Protein AF-A0A017T755-F1 (afdb_monomer_lite)

pLDDT: mean 76.2, std 23.65, range [31.56, 96.38]

Secondary structure (DSSP, 8-state):
-----------------------------PPP------PPP--TTPPTTEEEEEEEEETTEEEEEEEEEEEGGGGGG--HHHHHHHHHHHTPEEES----SSEEEEEEETTEEEEEETTT--HHHHHHHHHHTTPEEE-

Foldseek 3Di:
DDDDDDDDDDDDDDDDDDDDDDDDDDDDPDDDDPPPDPPQDPQFPQDVQWDFLFKWAAPVHNQKIKTQIDRVVCSVVDDPVNVVVVCVVSVTDTDPDRDDPQFQFWWCAPRIIITGHPPVDHVVRVVVVSVVRVTDTGD

Radius of gyration: 24.95 Å; chains: 1; bounding box: 34×75×60 Å

Sequence (139 aa):
MKKMLVTCAMVFLAACSKEAGTEGTQDSAKPGSTTAAKPAAAQKGLEPGEVVVGYLQVPDDEAQCALLPVPEAEKAKFDSAKINELAGVLKAKVVTSCPTDNIVGTCKAMGMLVNYQGPKYTKETAQADCAKGMGKWLD

Organism: NCBI:txid1192034

Structure (mmCIF, N/CA/C/O backbone):
data_AF-A0A017T755-F1
#
_entry.id   AF-A0A017T755-F1
#
loop_
_atom_site.group_PDB
_atom_site.id
_atom_site.type_symbol
_atom_site.label_atom_id
_atom_site.label_alt_id
_atom_site.label_comp_id
_atom_site.label_asym_id
_atom_site.label_entity_id
_atom_site.label_seq_id
_atom_site.pdbx_PDB_ins_code
_atom_site.Cartn_x
_atom_site.Cartn_y
_atom_site.Cartn_z
_atom_site.occupancy
_atom_site.B_iso_or_equiv
_atom_site.auth_seq_id
_atom_site.auth_comp_id
_atom_site.auth_asym_id
_atom_site.auth_atom_id
_atom_site.pdbx_PDB_model_num
ATOM 1 N N . MET A 1 1 ? 17.376 -62.060 -17.423 1.00 44.91 1 MET A N 1
ATOM 2 C CA . MET A 1 1 ? 17.923 -62.492 -16.116 1.00 44.91 1 MET A CA 1
ATOM 3 C C . MET A 1 1 ? 18.994 -61.510 -15.645 1.00 44.91 1 MET A C 1
ATOM 5 O O . MET A 1 1 ? 20.057 -61.487 -16.250 1.00 44.91 1 MET A O 1
ATOM 9 N N . LYS A 1 2 ? 18.763 -60.750 -14.569 1.00 38.88 2 LYS A N 1
ATOM 10 C CA . LYS A 1 2 ? 19.767 -60.445 -13.525 1.00 38.88 2 LYS A CA 1
ATOM 11 C C . LYS A 1 2 ? 19.038 -59.816 -12.326 1.00 38.88 2 LYS A C 1
ATOM 13 O O . LYS A 1 2 ? 18.019 -59.163 -12.522 1.00 38.88 2 LYS A O 1
ATOM 18 N N . LYS A 1 3 ? 19.501 -60.098 -11.106 1.00 42.31 3 LYS A N 1
ATOM 19 C CA . LYS A 1 3 ? 18.898 -59.674 -9.826 1.00 42.31 3 LYS A CA 1
ATOM 20 C C . LYS A 1 3 ? 19.840 -58.700 -9.111 1.00 42.31 3 LYS A C 1
ATOM 22 O O . LYS A 1 3 ? 21.042 -58.899 -9.230 1.00 42.31 3 LYS A O 1
ATOM 27 N N . MET A 1 4 ? 19.277 -57.759 -8.347 1.00 42.56 4 MET A N 1
ATOM 28 C CA . MET A 1 4 ? 19.817 -56.997 -7.191 1.00 42.56 4 MET A CA 1
ATOM 29 C C . MET A 1 4 ? 18.810 -55.848 -6.967 1.00 42.56 4 MET A C 1
ATOM 31 O O . MET A 1 4 ? 18.586 -55.086 -7.897 1.00 42.56 4 MET A O 1
ATOM 35 N N . LEU A 1 5 ? 18.056 -55.695 -5.873 1.00 47.06 5 LEU A N 1
ATOM 36 C CA . LEU A 1 5 ? 18.101 -56.257 -4.515 1.00 47.06 5 LEU A CA 1
ATOM 37 C C . LEU A 1 5 ? 19.282 -55.759 -3.658 1.00 47.06 5 LEU A C 1
ATOM 39 O O . LEU A 1 5 ? 20.303 -56.430 -3.554 1.00 47.06 5 LEU A O 1
ATOM 43 N N . VAL A 1 6 ? 19.078 -54.602 -3.018 1.00 48.50 6 VAL A N 1
ATOM 44 C CA . VAL A 1 6 ? 19.674 -54.196 -1.730 1.00 48.50 6 VAL A CA 1
ATOM 45 C C . VAL A 1 6 ? 18.556 -53.546 -0.897 1.00 48.50 6 VAL A C 1
ATOM 47 O O . VAL A 1 6 ? 17.646 -52.934 -1.456 1.00 48.50 6 VAL A O 1
ATOM 50 N N . THR A 1 7 ? 18.598 -53.741 0.421 1.00 41.19 7 THR A N 1
ATOM 51 C CA . THR A 1 7 ? 17.483 -53.563 1.370 1.00 41.19 7 THR A CA 1
ATOM 52 C C . THR A 1 7 ? 17.952 -52.777 2.608 1.00 41.19 7 THR A C 1
ATOM 54 O O . THR A 1 7 ? 19.154 -52.710 2.855 1.00 41.19 7 THR A O 1
ATOM 57 N N . CYS A 1 8 ? 17.002 -52.299 3.428 1.00 31.56 8 CYS A N 1
ATOM 58 C CA . CYS A 1 8 ? 17.174 -51.649 4.745 1.00 31.56 8 CYS A CA 1
ATOM 59 C C . CYS A 1 8 ? 17.673 -50.182 4.722 1.00 31.56 8 CYS A C 1
ATOM 61 O O . CYS A 1 8 ? 18.336 -49.761 3.785 1.00 31.56 8 CYS A O 1
ATOM 63 N N . ALA A 1 9 ? 17.348 -49.342 5.717 1.00 43.66 9 ALA A N 1
ATOM 64 C CA . ALA A 1 9 ? 16.767 -49.636 7.038 1.00 43.66 9 ALA A CA 1
ATOM 65 C C . ALA A 1 9 ? 15.582 -48.723 7.433 1.00 43.66 9 ALA A C 1
ATOM 67 O O . ALA A 1 9 ? 15.328 -47.690 6.819 1.00 43.66 9 ALA A O 1
ATOM 68 N N . MET A 1 10 ? 14.854 -49.145 8.470 1.00 40.97 10 MET A N 1
ATOM 69 C CA . MET A 1 10 ? 13.653 -48.506 9.018 1.00 40.97 10 MET A CA 1
ATOM 70 C C . MET A 1 10 ? 13.944 -47.578 10.213 1.00 40.97 10 MET A C 1
ATOM 72 O O . MET A 1 10 ? 14.871 -47.844 10.966 1.00 40.97 10 MET A O 1
ATOM 76 N N . VAL A 1 11 ? 13.024 -46.620 10.427 1.00 45.47 11 VAL A N 1
ATOM 77 C CA . VAL A 1 11 ? 12.477 -46.161 11.732 1.00 45.47 11 VAL A CA 1
ATOM 78 C C . VAL A 1 11 ? 13.438 -45.567 12.776 1.00 45.47 11 VAL A C 1
ATOM 80 O O . VAL A 1 11 ? 14.312 -46.250 13.278 1.00 45.47 11 VAL A O 1
ATOM 83 N N . PHE A 1 12 ? 13.105 -44.359 13.256 1.00 40.78 12 PHE A N 1
ATOM 84 C CA . PHE A 1 12 ? 12.798 -44.135 14.681 1.00 40.78 12 PHE A CA 1
ATOM 85 C C . PHE A 1 12 ? 11.755 -43.016 14.853 1.00 40.78 12 PHE A C 1
ATOM 87 O O . PHE A 1 12 ? 12.007 -41.850 14.565 1.00 40.78 12 PHE A O 1
ATOM 94 N N . LEU A 1 13 ? 10.570 -43.397 15.338 1.00 48.94 13 LEU A N 1
ATOM 95 C CA . LEU A 1 13 ? 9.591 -42.502 15.958 1.00 48.94 13 LEU A CA 1
ATOM 96 C C . LEU A 1 13 ? 9.928 -42.418 17.450 1.00 48.94 13 LEU A C 1
ATOM 98 O O . LEU A 1 13 ? 10.104 -43.456 18.085 1.00 48.94 13 LEU A O 1
ATOM 102 N N . ALA A 1 14 ? 9.972 -41.211 18.011 1.00 46.41 14 ALA A N 1
ATOM 103 C CA . ALA A 1 14 ? 10.131 -41.000 19.446 1.00 46.41 14 ALA A CA 1
ATOM 104 C C . ALA A 1 14 ? 8.987 -40.125 19.970 1.00 46.41 14 ALA A C 1
ATOM 106 O O . ALA A 1 14 ? 8.975 -38.911 19.780 1.00 46.41 14 ALA A O 1
ATOM 107 N N . ALA A 1 15 ? 8.030 -40.763 20.638 1.00 45.53 15 ALA A N 1
ATOM 108 C CA . ALA A 1 15 ? 7.013 -40.111 21.448 1.00 45.53 15 ALA A CA 1
ATOM 109 C C . ALA A 1 15 ? 7.006 -40.786 22.824 1.00 45.53 15 ALA A C 1
ATOM 111 O O . ALA A 1 15 ? 6.806 -41.994 22.909 1.00 45.53 15 ALA A O 1
ATOM 112 N N . CYS A 1 16 ? 7.218 -40.004 23.882 1.00 44.00 16 CYS A N 1
ATOM 113 C CA . CYS A 1 16 ? 7.020 -40.406 25.275 1.00 44.00 16 CYS A CA 1
ATOM 114 C C . CYS A 1 16 ? 6.499 -39.202 26.066 1.00 44.00 16 CYS A C 1
ATOM 116 O O . CYS A 1 16 ? 6.856 -38.058 25.786 1.00 44.00 16 CYS A O 1
ATOM 118 N N . SER A 1 17 ? 5.647 -39.453 27.055 1.00 55.69 17 SER A N 1
ATOM 119 C CA . SER A 1 17 ? 5.019 -38.434 27.903 1.00 55.69 17 SER A CA 1
ATOM 120 C C . SER A 1 17 ? 5.056 -38.874 29.364 1.00 55.69 17 SER A C 1
ATOM 122 O O . SER A 1 17 ? 4.793 -40.048 29.593 1.00 55.69 17 SER A O 1
ATOM 124 N N . LYS A 1 18 ? 5.218 -37.909 30.296 1.00 45.56 18 LYS A N 1
ATOM 125 C CA . LYS A 1 18 ? 4.754 -37.941 31.713 1.00 45.56 18 LYS A CA 1
ATOM 126 C C . LYS A 1 18 ? 5.326 -39.046 32.646 1.00 45.56 18 LYS A C 1
ATOM 128 O O . LYS A 1 18 ? 5.573 -40.153 32.204 1.00 45.56 18 LYS A O 1
ATOM 133 N N . GLU A 1 19 ? 5.514 -38.901 33.964 1.00 48.44 19 GLU A N 1
ATOM 134 C CA . GLU A 1 19 ? 5.757 -37.779 34.917 1.00 48.44 19 GLU A CA 1
ATOM 135 C C . GLU A 1 19 ? 7.009 -38.200 35.764 1.00 48.44 19 GLU A C 1
ATOM 137 O O . GLU A 1 19 ? 7.695 -39.130 35.350 1.00 48.44 19 GLU A O 1
ATOM 142 N N . ALA A 1 20 ? 7.452 -37.654 36.908 1.00 39.53 20 ALA A N 1
ATOM 143 C CA . ALA A 1 20 ? 7.026 -36.596 37.839 1.00 39.53 20 ALA A CA 1
ATOM 144 C C . ALA A 1 20 ? 8.270 -36.066 38.609 1.00 39.53 20 ALA A C 1
ATOM 146 O O . ALA A 1 20 ? 9.340 -36.667 38.519 1.00 39.53 20 ALA A O 1
ATOM 147 N N . GLY A 1 21 ? 8.136 -35.000 39.414 1.00 33.47 21 GLY A N 1
ATOM 148 C CA . GLY A 1 21 ? 9.198 -34.545 40.332 1.00 33.47 21 GLY A CA 1
ATOM 149 C C . GLY A 1 21 ? 9.092 -33.067 40.722 1.00 33.47 21 GLY A C 1
ATOM 150 O O . GLY A 1 21 ? 9.571 -32.201 39.997 1.00 33.47 21 GLY A O 1
ATOM 151 N N . THR A 1 22 ? 8.460 -32.783 41.861 1.00 38.62 22 THR A N 1
ATOM 152 C CA . THR A 1 22 ? 8.256 -31.427 42.403 1.00 38.62 22 THR A CA 1
ATOM 153 C C . THR A 1 22 ? 9.387 -31.044 43.362 1.00 38.62 22 THR A C 1
ATOM 155 O O . THR A 1 22 ? 9.772 -31.883 44.169 1.00 38.62 22 THR A O 1
ATOM 158 N N . GLU A 1 23 ? 9.884 -29.799 43.288 1.00 34.28 23 GLU A N 1
ATOM 159 C CA . GLU A 1 23 ? 9.859 -28.756 44.350 1.00 34.28 23 GLU A CA 1
ATOM 160 C C . GLU A 1 23 ? 10.974 -27.703 44.128 1.00 34.28 23 GLU A C 1
ATOM 162 O O . GLU A 1 23 ? 12.110 -28.069 43.836 1.00 34.28 23 GLU A O 1
ATOM 167 N N . GLY A 1 24 ? 10.675 -26.397 44.260 1.00 32.34 24 GLY A N 1
ATOM 168 C CA . GLY A 1 24 ? 11.704 -25.333 44.265 1.00 32.34 24 GLY A CA 1
ATOM 169 C C . GLY A 1 24 ? 11.471 -24.097 43.375 1.00 32.34 24 GLY A C 1
ATOM 170 O O . GLY A 1 24 ? 12.030 -23.991 42.293 1.00 32.34 24 GLY A O 1
ATOM 171 N N . THR A 1 25 ? 10.719 -23.128 43.907 1.00 34.22 25 THR A N 1
ATOM 172 C CA . THR A 1 25 ? 11.017 -21.674 43.898 1.00 34.22 25 THR A CA 1
ATOM 173 C C . THR A 1 25 ? 11.354 -20.914 42.591 1.00 34.22 25 THR A C 1
ATOM 175 O O . THR A 1 25 ? 12.472 -20.937 42.098 1.00 34.22 25 THR A O 1
ATOM 178 N N . GLN A 1 26 ? 10.392 -20.059 42.211 1.00 36.25 26 GLN A N 1
ATOM 179 C CA . GLN A 1 26 ? 10.506 -18.699 41.634 1.00 36.25 26 GLN A CA 1
ATOM 180 C C . GLN A 1 26 ? 11.195 -18.412 40.277 1.00 36.25 26 GLN A C 1
ATOM 182 O O . GLN A 1 26 ? 12.382 -18.608 40.059 1.00 36.25 26 GLN A O 1
ATOM 187 N N . ASP A 1 27 ? 10.401 -17.708 39.461 1.00 36.94 27 ASP A N 1
ATOM 188 C CA . ASP A 1 27 ? 10.756 -16.482 38.727 1.00 36.94 27 ASP A CA 1
ATOM 189 C C . ASP A 1 27 ? 11.838 -16.528 37.630 1.00 36.94 27 ASP A C 1
ATOM 191 O O . ASP A 1 27 ? 13.003 -16.191 37.829 1.00 36.94 27 ASP A O 1
ATOM 195 N N . SER A 1 28 ? 11.393 -16.829 36.406 1.00 40.81 28 SER A N 1
ATOM 196 C CA . SER A 1 28 ? 11.610 -15.954 35.238 1.00 40.81 28 SER A CA 1
ATOM 197 C C . SER A 1 28 ? 10.984 -16.581 33.993 1.00 40.81 28 SER A C 1
ATOM 199 O O . SER A 1 28 ? 11.596 -17.403 33.308 1.00 40.81 28 SER A O 1
ATOM 201 N N . ALA A 1 29 ? 9.761 -16.165 33.654 1.00 40.53 29 ALA A N 1
ATOM 202 C CA . ALA A 1 29 ? 9.179 -16.456 32.348 1.00 40.53 29 ALA A CA 1
ATOM 203 C C . ALA A 1 29 ? 9.939 -15.652 31.280 1.00 40.53 29 ALA A C 1
ATOM 205 O O . ALA A 1 29 ? 9.584 -14.515 30.967 1.00 40.53 29 ALA A O 1
ATOM 206 N N . LYS A 1 30 ? 11.022 -16.231 30.745 1.00 33.25 30 LYS A N 1
ATOM 207 C CA . LYS A 1 30 ? 11.794 -15.618 29.660 1.00 33.25 30 LYS A CA 1
ATOM 208 C C . LYS A 1 30 ? 10.842 -15.362 28.479 1.00 33.25 30 LYS A C 1
ATOM 210 O O . LYS A 1 30 ? 10.225 -16.325 28.019 1.00 33.25 30 LYS A O 1
ATOM 215 N N . PRO A 1 31 ? 10.682 -14.109 28.009 1.00 39.97 31 PRO A N 1
ATOM 216 C CA . PRO A 1 31 ? 9.638 -13.784 27.047 1.00 39.97 31 PRO A CA 1
ATOM 217 C C . PRO A 1 31 ? 9.775 -14.594 25.762 1.00 39.97 31 PRO A C 1
ATOM 219 O O . PRO A 1 31 ? 10.888 -14.856 25.296 1.00 39.97 31 PRO A O 1
ATOM 222 N N . GLY A 1 32 ? 8.631 -14.950 25.172 1.00 36.09 32 GLY A N 1
ATOM 223 C CA . GLY A 1 32 ? 8.597 -15.497 23.822 1.00 36.09 32 GLY A CA 1
ATOM 224 C C . GLY A 1 32 ? 9.330 -14.565 22.859 1.00 36.09 32 GLY A C 1
ATOM 225 O O . GLY A 1 32 ? 9.301 -13.346 23.033 1.00 36.09 32 GLY A O 1
ATOM 226 N N . SER A 1 33 ? 9.996 -15.147 21.861 1.00 35.06 33 SER A N 1
ATOM 227 C CA . SER A 1 33 ? 10.747 -14.401 20.854 1.00 35.06 33 SER A CA 1
ATOM 228 C C . SER A 1 33 ? 9.805 -13.527 20.027 1.00 35.06 33 SER A C 1
ATOM 230 O O . SER A 1 33 ? 9.353 -13.918 18.951 1.00 35.06 33 SER A O 1
ATOM 232 N N . THR A 1 34 ? 9.542 -12.316 20.513 1.00 40.38 34 THR A N 1
ATOM 233 C CA . THR A 1 34 ? 9.147 -11.196 19.676 1.00 40.38 34 THR A CA 1
ATOM 234 C C . THR A 1 34 ? 10.311 -10.937 18.735 1.00 40.38 34 THR A C 1
ATOM 236 O O . THR A 1 34 ? 11.249 -10.206 19.047 1.00 40.38 34 THR A O 1
ATOM 239 N N . THR A 1 35 ? 10.252 -11.556 17.554 1.00 37.41 35 THR A N 1
ATOM 240 C CA . THR A 1 35 ? 10.973 -11.051 16.391 1.00 37.41 35 THR A CA 1
ATOM 241 C C . THR A 1 35 ? 10.489 -9.623 16.219 1.00 37.41 35 THR A C 1
ATOM 243 O O . THR A 1 35 ? 9.376 -9.400 15.740 1.00 37.41 35 THR A O 1
ATOM 246 N N . ALA A 1 36 ? 11.273 -8.671 16.728 1.00 34.19 36 ALA A N 1
ATOM 247 C CA . ALA A 1 36 ? 10.921 -7.268 16.691 1.00 34.19 36 ALA A CA 1
ATOM 248 C C . ALA A 1 36 ? 10.624 -6.928 15.236 1.00 34.19 36 ALA A C 1
ATOM 250 O O . ALA A 1 36 ? 11.474 -7.148 14.367 1.00 34.19 36 ALA A O 1
ATOM 251 N N . ALA A 1 37 ? 9.404 -6.458 14.969 1.00 41.09 37 ALA A N 1
ATOM 252 C CA . ALA A 1 37 ? 9.051 -5.994 13.643 1.00 41.09 37 ALA A CA 1
ATOM 253 C C . ALA A 1 37 ? 10.109 -4.959 13.251 1.00 41.09 37 ALA A C 1
ATOM 255 O O . ALA A 1 37 ? 10.256 -3.943 13.938 1.00 41.09 37 ALA A O 1
ATOM 256 N N . LYS A 1 38 ? 10.888 -5.268 12.203 1.00 32.25 38 LYS A N 1
ATOM 257 C CA . LYS A 1 38 ? 11.874 -4.353 11.618 1.00 32.25 38 LYS A CA 1
ATOM 258 C C . LYS A 1 38 ? 11.181 -2.992 11.527 1.00 32.25 38 LYS A C 1
ATOM 260 O O . LYS A 1 38 ? 10.094 -2.967 10.944 1.00 32.25 38 LYS A O 1
ATOM 265 N N . PRO A 1 39 ? 11.731 -1.914 12.125 1.00 32.94 39 PRO A N 1
ATOM 266 C CA . PRO A 1 39 ? 11.038 -0.636 12.181 1.00 32.94 39 PRO A CA 1
ATOM 267 C C . PRO A 1 39 ? 10.599 -0.284 10.767 1.00 32.94 39 PRO A C 1
ATOM 269 O O . PRO A 1 39 ? 11.431 -0.257 9.853 1.00 32.94 39 PRO A O 1
ATOM 272 N N . ALA A 1 40 ? 9.284 -0.140 10.584 1.00 46.69 40 ALA A N 1
ATOM 273 C CA . ALA A 1 40 ? 8.717 0.103 9.272 1.00 46.69 40 ALA A CA 1
ATOM 274 C C . ALA A 1 40 ? 9.407 1.340 8.696 1.00 46.69 40 ALA A C 1
ATOM 276 O O . ALA A 1 40 ? 9.490 2.372 9.369 1.00 46.69 40 ALA A O 1
ATOM 277 N N . ALA A 1 41 ? 9.940 1.223 7.476 1.00 48.28 41 ALA A N 1
ATOM 278 C CA . ALA A 1 41 ? 10.441 2.387 6.762 1.00 48.28 41 ALA A CA 1
ATOM 279 C C . ALA A 1 41 ? 9.328 3.442 6.762 1.00 48.28 41 ALA A C 1
ATOM 281 O O . ALA A 1 41 ? 8.166 3.078 6.577 1.00 48.28 41 ALA A O 1
ATOM 282 N N . ALA A 1 42 ? 9.668 4.706 7.036 1.00 58.53 42 ALA A N 1
ATOM 283 C CA . ALA A 1 42 ? 8.681 5.764 7.244 1.00 58.53 42 ALA A CA 1
ATOM 284 C C . ALA A 1 42 ? 7.696 5.803 6.064 1.00 58.53 42 ALA A C 1
ATOM 286 O O . ALA A 1 42 ? 8.060 6.223 4.963 1.00 58.53 42 ALA A O 1
ATOM 287 N N . GLN A 1 43 ? 6.477 5.296 6.282 1.00 77.31 43 GLN A N 1
ATOM 288 C CA . GLN A 1 43 ? 5.561 5.022 5.183 1.00 77.31 43 GLN A CA 1
ATOM 289 C C . G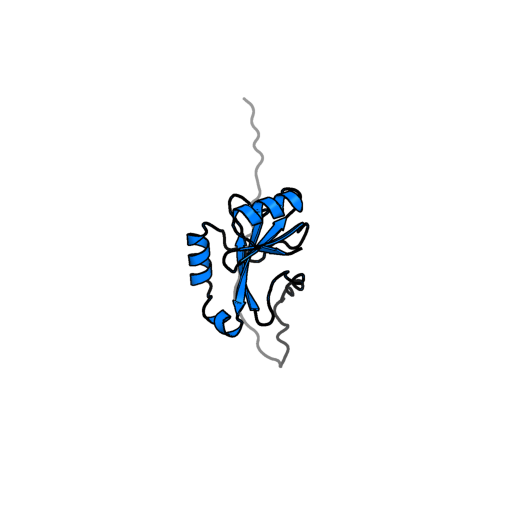LN A 1 43 ? 5.112 6.344 4.580 1.00 77.31 43 GLN A C 1
ATOM 291 O O . GLN A 1 43 ? 4.464 7.170 5.228 1.00 77.31 43 GLN A O 1
ATOM 296 N N . LYS A 1 44 ? 5.454 6.539 3.311 1.00 82.12 44 LYS A N 1
ATOM 297 C CA . LYS A 1 44 ? 5.209 7.808 2.655 1.00 82.12 44 LYS A CA 1
ATOM 298 C C . LYS A 1 44 ? 3.711 8.045 2.470 1.00 82.12 44 LYS A C 1
ATOM 300 O O . LYS A 1 44 ? 3.005 7.190 1.942 1.00 82.12 44 LYS A O 1
ATOM 305 N N . GLY A 1 45 ? 3.242 9.219 2.890 1.00 85.00 45 GLY A N 1
ATOM 306 C CA . GLY A 1 45 ? 1.834 9.617 2.796 1.00 85.00 45 GLY A CA 1
ATOM 307 C C . GLY A 1 45 ? 0.909 9.048 3.867 1.00 85.00 45 GLY A C 1
ATOM 308 O O . GLY A 1 45 ? -0.298 9.256 3.748 1.00 85.00 45 GLY A O 1
ATOM 309 N N . LEU A 1 46 ? 1.453 8.364 4.880 1.00 90.19 46 LEU A N 1
ATOM 310 C CA . LEU A 1 46 ? 0.740 8.112 6.129 1.00 90.19 46 LEU A CA 1
ATOM 311 C C . LEU A 1 46 ? 0.611 9.448 6.873 1.00 90.19 46 LEU A C 1
ATOM 313 O O . LEU A 1 46 ? 1.619 10.096 7.166 1.00 90.19 46 LEU A O 1
ATOM 317 N N . GLU A 1 47 ? -0.616 9.898 7.107 1.00 89.62 47 GLU A N 1
ATOM 318 C CA . GLU A 1 47 ? -0.890 11.201 7.713 1.00 89.62 47 GLU A CA 1
ATOM 319 C C . GLU A 1 47 ? -0.791 11.132 9.252 1.00 89.62 47 GLU A C 1
ATOM 321 O O . GLU A 1 47 ? -0.953 10.060 9.843 1.00 89.62 47 GLU A O 1
ATOM 326 N N . PRO A 1 48 ? -0.496 12.246 9.952 1.00 90.62 48 PRO A N 1
ATOM 327 C CA . PRO A 1 48 ? -0.413 12.245 11.411 1.00 90.62 48 PRO A CA 1
ATOM 328 C C . PRO A 1 48 ? -1.721 11.767 12.058 1.00 90.62 48 PRO A C 1
ATOM 330 O O . PRO A 1 48 ? -2.781 12.348 11.836 1.00 90.62 48 PRO A O 1
ATOM 333 N N . GLY A 1 49 ? -1.636 10.719 12.880 1.00 89.94 49 GLY A N 1
ATOM 334 C CA . GLY A 1 49 ? -2.802 10.076 13.493 1.00 89.94 49 GLY A CA 1
ATOM 335 C C . GLY A 1 49 ? -3.415 8.936 12.671 1.00 89.94 49 GLY A C 1
ATOM 336 O O . GLY A 1 49 ? -4.374 8.325 13.140 1.00 89.94 49 GLY A O 1
ATOM 337 N N . GLU A 1 50 ? -2.873 8.605 11.494 1.00 93.31 50 GLU A N 1
ATOM 338 C CA . GLU A 1 50 ? -3.168 7.349 10.798 1.00 93.31 50 GLU A CA 1
ATOM 339 C C . GLU A 1 50 ? -2.264 6.202 11.287 1.00 93.31 50 GLU A C 1
ATOM 341 O O . GLU A 1 50 ? -1.095 6.389 11.629 1.00 93.31 50 GLU A O 1
ATOM 346 N N . VAL A 1 51 ? -2.798 4.981 11.265 1.00 93.06 51 VAL A N 1
ATOM 347 C CA . VAL A 1 51 ? -2.067 3.725 11.481 1.00 93.06 51 VAL A CA 1
ATOM 348 C C . VAL A 1 51 ? -2.375 2.747 10.352 1.00 93.06 51 VAL A C 1
ATOM 350 O O . VAL A 1 51 ? -3.487 2.727 9.826 1.00 93.06 51 VAL A O 1
ATOM 353 N N . VAL A 1 52 ? -1.406 1.908 9.983 1.00 93.56 52 VAL A N 1
ATOM 354 C CA . VAL A 1 52 ? -1.630 0.841 8.997 1.00 93.56 52 VAL A CA 1
ATOM 355 C C . VAL A 1 52 ? -2.276 -0.358 9.690 1.00 93.56 52 VAL A C 1
ATOM 357 O O . VAL A 1 52 ? -1.676 -0.943 10.590 1.00 93.56 52 VAL A O 1
ATOM 360 N N . VAL A 1 53 ? -3.482 -0.736 9.261 1.00 94.19 53 VAL A 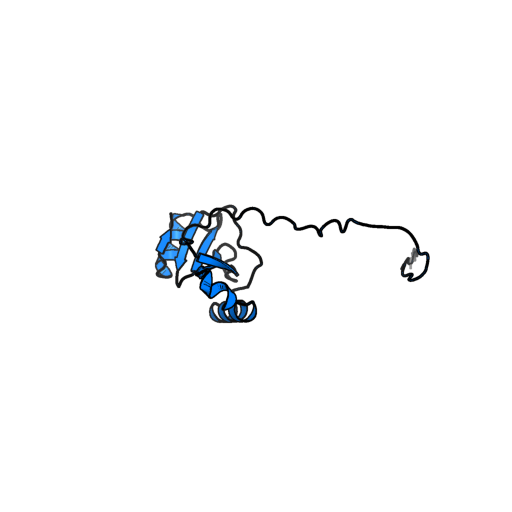N 1
ATOM 361 C CA . VAL A 1 53 ? -4.227 -1.891 9.808 1.00 94.19 53 VAL A CA 1
ATOM 362 C C . VAL A 1 53 ? -4.080 -3.169 8.986 1.00 94.19 53 VAL A C 1
ATOM 364 O O . VAL A 1 53 ? -4.339 -4.253 9.498 1.00 94.19 53 VAL A O 1
ATOM 367 N N . GLY A 1 54 ? -3.628 -3.076 7.734 1.00 94.50 54 GLY A N 1
ATOM 368 C CA . GLY A 1 54 ? -3.432 -4.244 6.880 1.00 94.50 54 GLY A CA 1
ATOM 369 C C . GLY A 1 54 ? -2.605 -3.959 5.632 1.00 94.50 54 GLY A C 1
ATOM 370 O O . GLY A 1 54 ? -2.372 -2.803 5.268 1.00 94.50 54 GLY A O 1
ATOM 371 N N . TYR A 1 55 ? -2.184 -5.042 4.982 1.00 95.19 55 TYR A N 1
ATOM 372 C CA . TYR A 1 55 ? -1.372 -5.040 3.769 1.00 95.19 55 TYR A CA 1
ATOM 373 C C . TYR A 1 55 ? -2.030 -5.942 2.723 1.00 95.19 55 TYR A C 1
ATOM 375 O O . TYR A 1 55 ? -2.382 -7.087 3.020 1.00 95.19 55 TYR A O 1
ATOM 383 N N . LEU A 1 56 ? -2.187 -5.430 1.506 1.00 94.56 56 LEU A N 1
ATOM 384 C CA . LEU A 1 56 ? -2.829 -6.101 0.383 1.00 94.56 56 LEU A CA 1
ATOM 385 C C . LEU A 1 56 ? -1.868 -6.138 -0.811 1.00 94.56 56 LEU A C 1
ATOM 387 O O . LEU A 1 56 ? -1.436 -5.098 -1.300 1.00 94.56 56 LEU A O 1
ATOM 391 N N . GLN A 1 57 ? -1.551 -7.329 -1.303 1.00 93.88 57 GLN A N 1
ATOM 392 C CA . GLN A 1 57 ? -0.766 -7.527 -2.521 1.00 93.88 57 GLN A CA 1
ATOM 393 C C . GLN A 1 57 ? -1.704 -7.699 -3.721 1.00 93.88 57 GLN A C 1
ATOM 395 O O . GLN A 1 57 ? -2.688 -8.440 -3.637 1.00 93.88 57 GLN A O 1
ATOM 400 N N . VAL A 1 58 ? -1.412 -7.031 -4.838 1.00 85.31 58 VAL A N 1
ATOM 401 C CA . VAL A 1 58 ? -2.175 -7.199 -6.086 1.00 85.31 58 VAL A CA 1
ATOM 402 C C . VAL A 1 58 ? -1.780 -8.552 -6.710 1.00 85.31 58 VAL A C 1
ATOM 404 O O . VAL A 1 58 ? -0.584 -8.797 -6.849 1.00 85.31 58 VAL A O 1
ATOM 407 N N . PRO A 1 59 ? -2.706 -9.466 -7.076 1.00 78.00 59 PRO A N 1
ATOM 408 C CA . PRO A 1 59 ? -2.323 -10.838 -7.440 1.00 78.00 59 PRO A CA 1
ATOM 409 C C . PRO A 1 59 ? -1.583 -10.915 -8.773 1.00 78.00 59 PRO A C 1
ATOM 411 O O . PRO A 1 59 ? -0.658 -11.706 -8.922 1.00 78.00 59 PRO A O 1
ATOM 414 N N . ASP A 1 60 ? -1.982 -10.068 -9.722 1.00 80.81 60 ASP A N 1
ATOM 415 C CA . ASP A 1 60 ? -1.360 -9.948 -11.042 1.00 80.81 60 ASP A CA 1
ATOM 416 C C . ASP A 1 60 ? -0.153 -8.984 -11.025 1.00 80.81 60 ASP A C 1
ATOM 418 O O . ASP A 1 60 ? 0.523 -8.777 -12.039 1.00 80.81 60 ASP A O 1
ATOM 422 N N . ASP A 1 61 ? 0.134 -8.377 -9.866 1.00 87.44 61 ASP A N 1
ATOM 423 C CA . ASP A 1 61 ? 1.245 -7.454 -9.689 1.00 87.44 61 ASP A CA 1
ATOM 424 C C . ASP A 1 61 ? 1.869 -7.499 -8.290 1.00 87.44 61 ASP A C 1
ATOM 426 O O . ASP A 1 61 ? 1.677 -6.609 -7.464 1.00 87.44 61 ASP A O 1
ATOM 430 N N . GLU A 1 62 ? 2.708 -8.504 -8.044 1.00 88.12 62 GLU A N 1
ATOM 431 C CA . GLU A 1 62 ? 3.453 -8.619 -6.784 1.00 88.12 62 GLU A CA 1
ATOM 432 C C . GLU A 1 62 ? 4.404 -7.434 -6.507 1.00 88.12 62 GLU A C 1
ATOM 434 O O . GLU A 1 62 ? 4.796 -7.228 -5.354 1.00 88.12 62 GLU A O 1
ATOM 439 N N . ALA A 1 63 ? 4.741 -6.631 -7.529 1.00 91.94 63 ALA A N 1
ATOM 440 C CA . ALA A 1 63 ? 5.527 -5.407 -7.382 1.00 91.94 63 ALA A CA 1
ATOM 441 C C . ALA A 1 63 ? 4.690 -4.214 -6.880 1.00 91.94 63 ALA A C 1
ATOM 443 O O . ALA A 1 63 ? 5.267 -3.210 -6.456 1.00 91.94 63 ALA A O 1
ATOM 444 N N . GLN A 1 64 ? 3.357 -4.323 -6.870 1.00 93.12 64 GLN A N 1
ATOM 445 C CA . GLN A 1 64 ? 2.457 -3.399 -6.185 1.00 93.12 64 GLN A CA 1
ATOM 446 C C . GLN A 1 64 ? 1.980 -3.997 -4.858 1.00 93.12 64 GLN A C 1
ATOM 448 O O . GLN A 1 64 ? 1.402 -5.084 -4.800 1.00 93.12 64 GLN A O 1
ATOM 453 N N . CYS A 1 65 ? 2.170 -3.252 -3.771 1.00 93.62 65 CYS A N 1
ATOM 454 C CA . CYS A 1 65 ? 1.610 -3.620 -2.476 1.00 93.62 65 CYS A CA 1
ATOM 455 C C . CYS A 1 65 ? 0.966 -2.412 -1.798 1.00 93.62 65 CYS A C 1
ATOM 457 O O . CYS A 1 65 ? 1.602 -1.377 -1.600 1.00 93.62 65 CYS A O 1
ATOM 459 N N . ALA A 1 66 ? -0.316 -2.552 -1.472 1.00 93.94 66 ALA A N 1
ATOM 460 C CA . ALA A 1 66 ? -1.143 -1.533 -0.857 1.00 93.94 66 ALA A CA 1
ATOM 461 C C . ALA A 1 66 ? -1.152 -1.678 0.666 1.00 93.94 66 ALA A C 1
ATOM 463 O O . ALA A 1 66 ? -1.425 -2.745 1.215 1.00 93.94 66 ALA A O 1
ATOM 464 N N . LEU A 1 67 ? -0.897 -0.575 1.354 1.00 94.25 67 LEU A N 1
ATOM 465 C CA . LEU A 1 67 ? -1.097 -0.425 2.782 1.00 94.25 67 LEU A CA 1
ATOM 466 C C . LEU A 1 67 ? -2.465 0.216 3.016 1.00 94.25 67 LEU A C 1
ATOM 468 O O . LEU A 1 67 ? -2.884 1.097 2.259 1.00 94.25 67 LEU A O 1
ATOM 472 N N . LEU A 1 68 ? -3.136 -0.220 4.080 1.00 94.69 68 LEU A N 1
ATOM 473 C CA . LEU A 1 68 ? -4.426 0.301 4.524 1.00 94.69 68 LEU A CA 1
ATOM 474 C C . LEU A 1 68 ? -4.215 1.267 5.703 1.00 94.69 68 LEU A C 1
ATOM 476 O O . LEU A 1 68 ? -4.224 0.807 6.849 1.00 94.69 68 LEU A O 1
ATOM 480 N N . PRO A 1 69 ? -3.972 2.572 5.470 1.00 94.56 69 PRO A N 1
ATOM 481 C CA . PRO A 1 69 ? -3.980 3.560 6.536 1.00 94.56 69 PRO A CA 1
ATOM 482 C C . PRO A 1 69 ? -5.423 3.837 6.972 1.00 94.56 69 PRO A C 1
ATOM 484 O O . PRO A 1 69 ? -6.332 3.935 6.148 1.00 94.56 69 PRO A O 1
ATOM 487 N N . VAL A 1 70 ? -5.636 3.974 8.275 1.00 94.12 70 VAL A N 1
ATOM 488 C CA . VAL A 1 70 ? -6.900 4.441 8.860 1.00 94.12 70 VAL A CA 1
ATOM 489 C C . VAL A 1 70 ? -6.594 5.342 10.055 1.00 94.12 70 VAL A C 1
ATOM 491 O O . VAL A 1 70 ? -5.560 5.138 10.698 1.00 94.12 70 VAL A O 1
ATOM 494 N N . PRO A 1 71 ? -7.464 6.300 10.420 1.00 94.56 71 PRO A N 1
ATOM 495 C CA . PRO A 1 71 ? -7.306 7.054 11.661 1.00 94.56 71 PRO A CA 1
ATOM 496 C C . PRO A 1 71 ? -7.198 6.110 12.865 1.00 94.56 71 PRO A C 1
ATOM 498 O O . PRO A 1 71 ? -7.935 5.126 12.951 1.00 94.56 71 PRO A O 1
ATOM 501 N N . GLU A 1 72 ? -6.320 6.398 13.829 1.00 92.81 72 GLU A N 1
ATOM 502 C CA . GLU A 1 72 ? -6.055 5.479 14.944 1.00 92.81 72 GLU A CA 1
ATOM 503 C C . GLU A 1 72 ? -7.321 5.166 15.763 1.00 92.81 72 GLU A C 1
ATOM 505 O O . GLU A 1 72 ? -7.537 4.022 16.168 1.00 92.81 72 GLU A O 1
ATOM 510 N N . ALA A 1 73 ? -8.205 6.154 15.930 1.00 94.31 73 ALA A N 1
ATOM 511 C CA . ALA A 1 73 ? -9.508 5.995 16.581 1.00 94.31 73 ALA A CA 1
ATOM 512 C C . ALA A 1 73 ? -10.436 4.983 15.872 1.00 94.31 73 ALA A C 1
ATOM 514 O O . ALA A 1 73 ? -11.382 4.476 16.473 1.00 94.31 73 ALA A O 1
ATOM 515 N N . GLU A 1 74 ? -10.172 4.670 14.603 1.00 93.88 74 GLU A N 1
ATOM 516 C CA . GLU A 1 74 ? -10.954 3.744 13.787 1.00 93.88 74 GLU A CA 1
ATOM 517 C C . GLU A 1 74 ? -10.306 2.368 13.624 1.00 93.88 74 GLU A C 1
ATOM 519 O O . GLU A 1 74 ? -10.969 1.461 13.125 1.00 93.88 74 GLU A O 1
ATOM 524 N N . LYS A 1 75 ? -9.070 2.150 14.103 1.00 91.12 75 LYS A N 1
ATOM 525 C CA . LYS A 1 75 ? -8.345 0.874 13.926 1.00 91.12 75 LYS A CA 1
ATOM 526 C C . LYS A 1 75 ? -9.133 -0.349 14.407 1.00 91.12 75 LYS A C 1
ATOM 528 O O . LYS A 1 75 ? -9.138 -1.381 13.748 1.00 91.12 75 LYS A O 1
ATOM 533 N N . ALA A 1 76 ? -9.884 -0.208 15.502 1.00 92.69 76 ALA A N 1
ATOM 534 C CA . ALA A 1 76 ? -10.733 -1.265 16.057 1.00 92.69 76 ALA A CA 1
ATOM 535 C C . ALA A 1 76 ? -11.923 -1.654 15.155 1.00 92.69 76 ALA A C 1
ATOM 537 O O . ALA A 1 76 ? -12.535 -2.697 15.364 1.00 92.69 76 ALA A O 1
ATOM 538 N N . LYS A 1 77 ? -12.263 -0.834 14.149 1.00 93.06 77 LYS A N 1
ATOM 539 C CA . LYS A 1 77 ? -13.283 -1.154 13.142 1.00 93.06 77 LYS A CA 1
ATOM 540 C C . LYS A 1 77 ? -12.742 -2.052 12.028 1.00 93.06 77 LYS A C 1
ATOM 542 O O . LYS A 1 77 ? -13.568 -2.593 11.298 1.00 93.06 77 LYS A O 1
ATOM 547 N N . PHE A 1 78 ? -11.422 -2.178 11.873 1.00 91.62 78 PHE A N 1
ATOM 548 C CA . PHE A 1 78 ? -10.751 -2.922 10.804 1.00 91.62 78 PHE A CA 1
ATOM 549 C C . PHE A 1 78 ? -10.098 -4.185 11.368 1.00 91.62 78 PHE A C 1
ATOM 551 O O . PHE A 1 78 ? -8.881 -4.289 11.498 1.00 91.62 78 PHE A O 1
ATOM 558 N N . ASP A 1 79 ? -10.942 -5.147 11.734 1.00 92.81 79 ASP A N 1
ATOM 559 C CA . ASP A 1 79 ? -10.495 -6.490 12.083 1.00 92.81 79 ASP A CA 1
ATOM 560 C C . ASP A 1 79 ? -10.073 -7.294 10.837 1.00 92.81 79 ASP A C 1
ATOM 562 O O . ASP A 1 79 ? -10.221 -6.870 9.684 1.00 92.81 79 ASP A O 1
ATOM 566 N N . SER A 1 80 ? -9.558 -8.503 11.065 1.00 91.00 80 SER A N 1
ATOM 567 C CA . SER A 1 80 ? -9.163 -9.400 9.981 1.00 91.00 80 SER A CA 1
ATOM 568 C C . SER A 1 80 ? -10.326 -9.789 9.062 1.00 91.00 80 SER A C 1
ATOM 570 O O . SER A 1 80 ? -10.072 -10.084 7.898 1.00 91.00 80 SER A O 1
ATOM 572 N N . ALA A 1 81 ? -11.581 -9.789 9.526 1.00 94.50 81 ALA A N 1
ATOM 573 C CA . ALA A 1 81 ? -12.722 -10.118 8.674 1.00 94.50 81 ALA A CA 1
ATOM 574 C C . ALA A 1 81 ? -12.949 -9.011 7.635 1.00 94.50 81 ALA A C 1
ATOM 576 O O . ALA A 1 81 ? -12.997 -9.307 6.443 1.00 94.50 81 ALA A O 1
ATOM 577 N N . LYS A 1 82 ? -12.957 -7.738 8.052 1.00 94.56 82 LYS A N 1
ATOM 578 C CA . LYS A 1 82 ? -13.107 -6.608 7.119 1.00 94.56 82 LYS A CA 1
ATOM 579 C C . LYS A 1 82 ? -11.910 -6.408 6.200 1.00 94.56 82 LYS A C 1
ATOM 581 O O . LYS A 1 82 ? -12.088 -6.019 5.051 1.00 94.56 82 LYS A O 1
ATOM 586 N N . ILE A 1 83 ? -10.694 -6.695 6.669 1.00 93.25 83 ILE A N 1
ATOM 587 C CA . ILE A 1 83 ? -9.502 -6.658 5.807 1.00 93.25 83 ILE A CA 1
ATOM 588 C C . ILE A 1 83 ? -9.601 -7.736 4.714 1.00 93.25 83 ILE A C 1
ATOM 590 O O . ILE A 1 83 ? -9.284 -7.453 3.561 1.00 93.25 83 ILE A O 1
ATOM 594 N N . ASN A 1 84 ? -10.099 -8.938 5.035 1.00 94.75 84 ASN A N 1
ATOM 595 C CA . ASN A 1 84 ? -10.363 -9.982 4.037 1.00 94.75 84 ASN A CA 1
ATOM 596 C C . ASN A 1 84 ? -11.543 -9.638 3.108 1.00 94.75 84 ASN A C 1
ATOM 598 O O . ASN A 1 84 ? -11.474 -9.933 1.918 1.00 94.75 84 ASN A O 1
ATOM 602 N N . GLU A 1 85 ? -12.598 -8.989 3.609 1.00 95.25 85 GLU A N 1
ATOM 603 C CA . GLU A 1 85 ? -13.712 -8.494 2.787 1.00 95.25 85 GLU A CA 1
ATOM 604 C C . GLU A 1 85 ? -13.221 -7.467 1.753 1.00 95.25 85 GLU A C 1
ATOM 606 O O . GLU A 1 85 ? -13.451 -7.630 0.553 1.00 95.25 85 GLU A O 1
ATOM 611 N N . LEU A 1 86 ? -12.458 -6.462 2.199 1.00 92.06 86 LEU A N 1
ATOM 612 C CA . LEU A 1 86 ? -11.846 -5.458 1.329 1.00 92.06 86 LEU A CA 1
ATOM 613 C C . LEU A 1 86 ? -10.879 -6.092 0.320 1.00 92.06 86 LEU A C 1
ATOM 615 O O . LEU A 1 86 ? -10.897 -5.728 -0.855 1.00 92.06 86 LEU A O 1
ATOM 619 N N . ALA A 1 87 ? -10.076 -7.069 0.751 1.00 92.94 87 ALA A N 1
ATOM 620 C CA . ALA A 1 87 ? -9.221 -7.845 -0.140 1.00 92.94 87 ALA A CA 1
ATOM 621 C C . ALA A 1 87 ? -10.045 -8.566 -1.220 1.00 92.94 87 ALA A C 1
ATOM 623 O O . ALA A 1 87 ? -9.706 -8.485 -2.396 1.00 92.94 87 ALA A O 1
ATOM 624 N N . GLY A 1 88 ? -11.173 -9.185 -0.860 1.00 92.88 88 GLY A N 1
ATOM 625 C CA . GLY A 1 88 ? -12.095 -9.813 -1.810 1.00 92.88 88 GLY A CA 1
ATOM 626 C C . GLY A 1 88 ? -12.672 -8.832 -2.837 1.00 92.88 88 GLY A C 1
ATOM 627 O O . GLY A 1 88 ? -12.667 -9.126 -4.032 1.00 92.88 88 GLY A O 1
ATOM 628 N N . VAL A 1 89 ? -13.105 -7.643 -2.398 1.00 91.19 89 VAL A N 1
ATOM 629 C CA . VAL A 1 89 ? -13.636 -6.581 -3.279 1.00 91.19 89 VAL A CA 1
ATOM 630 C C . VAL A 1 89 ? -12.569 -6.061 -4.246 1.00 91.19 89 VAL A C 1
ATOM 632 O O . VAL A 1 89 ? -12.827 -5.930 -5.442 1.00 91.19 89 VAL A O 1
ATOM 635 N N . LEU A 1 90 ? -11.357 -5.806 -3.748 1.00 89.88 90 LEU A N 1
ATOM 636 C CA . LEU A 1 90 ? -10.218 -5.350 -4.552 1.00 89.88 90 LEU A CA 1
ATOM 637 C C . LEU A 1 90 ? -9.561 -6.475 -5.366 1.00 89.88 90 LEU A C 1
ATOM 639 O O . LEU A 1 90 ? -8.627 -6.209 -6.120 1.00 89.88 90 LEU A O 1
ATOM 643 N N . LYS A 1 91 ? -10.023 -7.723 -5.203 1.00 90.81 91 LYS A N 1
ATOM 644 C CA . LYS A 1 91 ? -9.370 -8.945 -5.697 1.00 90.81 91 LYS A CA 1
ATOM 645 C C . LYS A 1 91 ? -7.888 -9.003 -5.313 1.00 90.81 91 LYS A C 1
ATOM 647 O O . LYS A 1 91 ? -7.072 -9.446 -6.104 1.00 90.81 91 LYS A O 1
ATOM 652 N N . ALA A 1 92 ? -7.534 -8.539 -4.122 1.00 91.81 92 ALA A N 1
ATOM 653 C CA . ALA A 1 92 ? -6.179 -8.539 -3.593 1.00 91.81 92 ALA A CA 1
ATOM 654 C C . ALA A 1 92 ? -5.958 -9.699 -2.610 1.00 91.81 92 ALA A C 1
ATOM 656 O O . ALA A 1 92 ? -6.895 -10.300 -2.087 1.00 91.81 92 ALA A O 1
ATOM 657 N N . LYS A 1 93 ? -4.692 -10.000 -2.328 1.00 94.00 93 LYS A N 1
ATOM 658 C CA . LYS A 1 93 ? -4.270 -11.005 -1.349 1.00 94.00 93 LYS A CA 1
ATOM 659 C C . LYS A 1 93 ? -3.842 -10.311 -0.059 1.00 94.00 93 LYS A C 1
ATOM 661 O O . LYS A 1 93 ? -2.942 -9.475 -0.090 1.00 94.00 93 LYS A O 1
ATOM 666 N N . VAL A 1 94 ? -4.431 -10.678 1.079 1.00 94.88 94 VAL A N 1
ATOM 667 C CA . VAL A 1 94 ? -3.941 -10.215 2.389 1.00 94.88 94 VAL A CA 1
ATOM 668 C C . VAL A 1 94 ? -2.549 -10.800 2.640 1.00 94.88 94 VAL A C 1
ATOM 670 O O . VAL A 1 94 ? -2.346 -12.0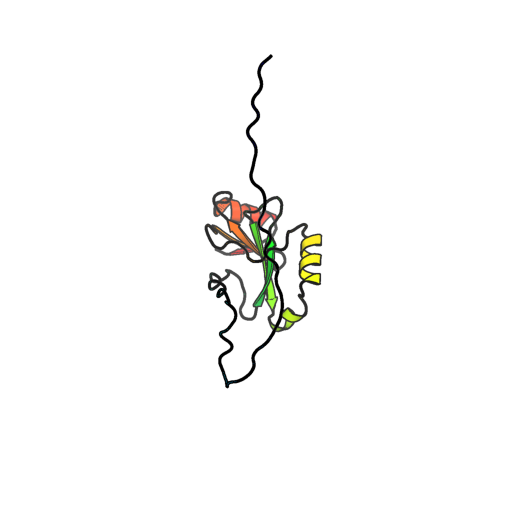09 2.517 1.00 94.88 94 VAL A O 1
ATOM 673 N N . VAL A 1 95 ? -1.591 -9.944 2.994 1.00 93.56 95 VAL A N 1
ATOM 674 C CA . VAL A 1 95 ? -0.214 -10.329 3.336 1.00 93.5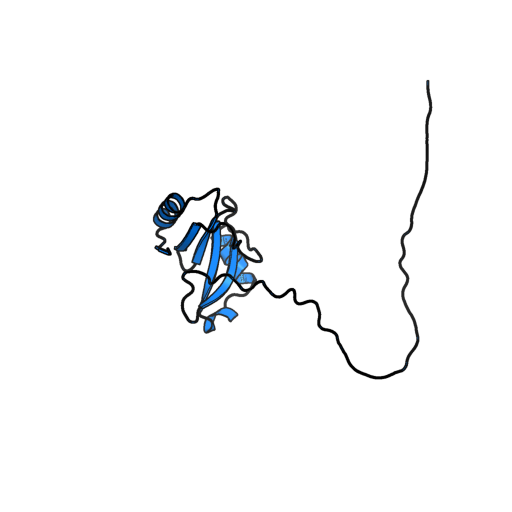6 95 VAL A CA 1
ATOM 675 C C . VAL A 1 95 ? 0.174 -9.782 4.711 1.00 93.56 95 VAL A C 1
ATOM 677 O O . VAL A 1 95 ? -0.463 -8.876 5.242 1.00 93.56 95 VAL A O 1
ATOM 680 N N . THR A 1 96 ? 1.220 -10.339 5.323 1.00 90.56 96 THR A N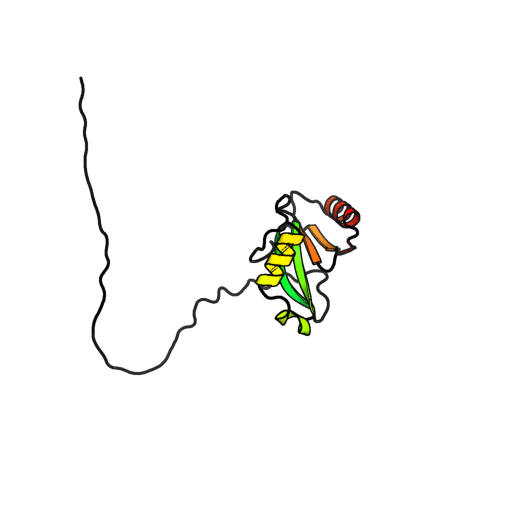 1
ATOM 681 C CA . THR A 1 96 ? 1.681 -9.922 6.661 1.00 90.56 96 THR A CA 1
ATOM 682 C C . THR A 1 96 ? 2.378 -8.562 6.666 1.00 90.56 96 THR A C 1
ATOM 684 O O . THR A 1 96 ? 2.452 -7.914 7.706 1.00 90.56 96 THR A O 1
ATOM 687 N N . SER A 1 97 ? 2.928 -8.152 5.522 1.00 89.94 97 SER A N 1
ATOM 688 C CA . SER A 1 97 ? 3.702 -6.923 5.341 1.00 89.94 97 SER A CA 1
ATOM 689 C C . SER A 1 97 ? 3.914 -6.658 3.853 1.00 89.94 97 SER A C 1
ATOM 691 O O . SER A 1 97 ? 4.148 -7.607 3.102 1.00 89.94 97 SER A O 1
ATOM 693 N N . CYS A 1 98 ? 3.934 -5.393 3.436 1.00 89.19 98 CYS A N 1
ATOM 694 C CA . CYS A 1 98 ? 4.477 -5.034 2.126 1.00 89.19 98 CYS A CA 1
ATOM 695 C C . CYS A 1 98 ? 6.018 -5.075 2.128 1.00 89.19 98 CYS A C 1
ATOM 697 O O . CYS A 1 98 ? 6.626 -4.742 3.153 1.00 89.19 98 CYS A O 1
ATOM 699 N N . PRO A 1 99 ? 6.665 -5.428 1.001 1.00 84.19 99 PRO A N 1
ATOM 700 C CA . PRO A 1 99 ? 8.096 -5.212 0.810 1.00 84.19 99 PRO A CA 1
ATOM 701 C C . PRO A 1 99 ? 8.484 -3.739 1.008 1.00 84.19 99 PRO A C 1
ATOM 703 O O . PRO A 1 99 ? 7.672 -2.828 0.826 1.00 84.19 99 PRO A O 1
ATOM 706 N N . THR A 1 100 ? 9.734 -3.514 1.418 1.00 83.94 100 THR A N 1
ATOM 707 C CA . THR A 1 100 ? 10.276 -2.174 1.754 1.00 83.94 100 THR A CA 1
ATOM 708 C C . THR A 1 100 ? 11.564 -1.847 1.004 1.00 83.94 100 THR A C 1
ATOM 710 O O . THR A 1 100 ? 12.044 -0.718 1.035 1.00 83.94 100 THR A O 1
ATOM 713 N N . ASP A 1 101 ? 12.132 -2.843 0.342 1.00 84.62 101 ASP A N 1
ATOM 714 C CA . ASP A 1 101 ? 13.256 -2.764 -0.570 1.00 84.62 101 ASP A CA 1
ATOM 715 C C . ASP A 1 101 ? 12.786 -2.418 -1.990 1.00 84.62 101 ASP A C 1
ATOM 717 O O . ASP A 1 101 ? 11.647 -2.681 -2.369 1.00 84.62 101 ASP A O 1
ATOM 721 N N . ASN A 1 102 ? 13.670 -1.792 -2.772 1.00 89.31 102 ASN A N 1
ATOM 722 C CA . ASN A 1 102 ? 13.448 -1.457 -4.186 1.00 89.31 102 ASN A CA 1
ATOM 723 C C . ASN A 1 102 ? 12.194 -0.604 -4.485 1.00 89.31 102 ASN A C 1
ATOM 725 O O . ASN A 1 102 ? 11.764 -0.534 -5.636 1.00 89.31 102 ASN A O 1
ATOM 729 N N . ILE A 1 103 ? 11.621 0.072 -3.483 1.00 91.50 103 ILE A N 1
ATOM 730 C CA . ILE A 1 103 ? 10.461 0.955 -3.653 1.00 91.50 103 ILE A CA 1
ATOM 731 C C . ILE A 1 103 ? 10.867 2.175 -4.489 1.00 91.50 103 ILE A C 1
ATOM 733 O O . ILE A 1 103 ? 11.680 2.988 -4.052 1.00 91.50 103 ILE A O 1
ATOM 737 N N . VAL A 1 104 ? 10.287 2.316 -5.684 1.00 93.06 104 VAL A N 1
ATOM 738 C CA . VAL A 1 104 ? 10.512 3.465 -6.587 1.00 93.06 104 VAL A CA 1
ATOM 739 C C . VAL A 1 104 ? 9.551 4.630 -6.326 1.00 93.06 104 VAL A C 1
ATOM 741 O O . VAL A 1 104 ? 9.734 5.718 -6.868 1.00 93.06 104 VAL A O 1
ATOM 744 N N . GLY A 1 105 ? 8.549 4.409 -5.472 1.00 92.06 105 GLY A N 1
ATOM 745 C CA . GLY A 1 105 ? 7.722 5.438 -4.843 1.00 92.06 105 GLY A CA 1
ATOM 746 C C . GLY A 1 105 ? 6.349 4.919 -4.412 1.00 92.06 105 GLY A C 1
ATOM 747 O O . GLY A 1 105 ? 6.069 3.717 -4.491 1.00 92.06 105 GLY A O 1
ATOM 748 N N . THR A 1 106 ? 5.497 5.834 -3.945 1.00 93.88 106 THR A N 1
ATOM 749 C CA . THR A 1 106 ? 4.186 5.511 -3.363 1.00 93.88 106 THR A CA 1
ATOM 750 C C . THR A 1 106 ? 3.073 6.315 -4.038 1.00 93.88 106 THR A C 1
ATOM 752 O O . THR A 1 106 ? 3.219 7.500 -4.321 1.00 93.88 106 THR A O 1
ATOM 755 N N . CYS A 1 107 ? 1.920 5.688 -4.246 1.00 94.75 107 CYS A N 1
ATOM 756 C CA . CYS A 1 107 ? 0.701 6.314 -4.750 1.00 94.75 107 CYS A CA 1
ATOM 757 C C . CYS A 1 107 ? -0.392 6.300 -3.670 1.00 94.75 107 CYS A C 1
ATOM 759 O O . CYS A 1 107 ? -0.671 5.237 -3.120 1.00 94.75 107 CYS A O 1
ATOM 761 N N . LYS A 1 108 ? -1.053 7.431 -3.383 1.00 94.50 108 LYS A N 1
ATOM 762 C CA . LYS A 1 108 ? -2.279 7.459 -2.562 1.00 94.50 108 LYS A CA 1
ATOM 763 C C . LYS A 1 108 ? -3.499 7.343 -3.477 1.00 94.50 108 LYS A C 1
ATOM 765 O O . LYS A 1 108 ? -3.788 8.275 -4.224 1.00 94.50 108 LYS A O 1
ATOM 770 N N . ALA A 1 109 ? -4.207 6.216 -3.429 1.00 90.50 109 ALA A N 1
ATOM 771 C CA . ALA A 1 109 ? -5.364 5.925 -4.280 1.00 90.50 109 ALA A CA 1
ATOM 772 C C . ALA A 1 109 ? -6.483 5.263 -3.463 1.00 90.50 109 ALA A C 1
ATOM 774 O O . ALA A 1 109 ? -6.231 4.314 -2.727 1.00 90.50 109 ALA A O 1
ATOM 775 N N . MET A 1 110 ? -7.718 5.770 -3.571 1.00 87.62 110 MET A N 1
ATOM 776 C CA . MET A 1 110 ? -8.896 5.266 -2.832 1.00 87.62 110 MET A CA 1
ATOM 777 C C . MET A 1 110 ? -8.666 5.087 -1.314 1.00 87.62 110 MET A C 1
ATOM 779 O O . MET A 1 110 ? -9.122 4.119 -0.714 1.00 87.62 110 MET A O 1
ATOM 783 N N . GLY A 1 111 ? -7.920 6.006 -0.690 1.00 88.75 111 GLY A N 1
ATOM 784 C CA . GLY A 1 111 ? -7.561 5.937 0.734 1.00 88.75 111 GLY A CA 1
ATOM 785 C C . GLY A 1 111 ? -6.411 4.979 1.073 1.00 88.75 111 GLY A C 1
ATOM 786 O O . GLY A 1 111 ? -5.935 5.001 2.198 1.00 88.75 111 GLY A O 1
ATOM 787 N N . MET A 1 112 ? -5.909 4.193 0.120 1.00 92.50 112 MET A N 1
ATOM 788 C CA . MET A 1 112 ? -4.782 3.273 0.304 1.00 92.50 112 MET A CA 1
ATOM 789 C C . MET A 1 112 ? -3.455 3.902 -0.131 1.00 92.50 112 MET A C 1
ATOM 791 O O . MET A 1 112 ? -3.437 4.815 -0.958 1.00 92.50 112 MET A O 1
ATOM 795 N N . LEU A 1 113 ? -2.340 3.379 0.386 1.00 94.12 113 LEU A N 1
ATOM 796 C CA . LEU A 1 113 ? -0.981 3.753 -0.024 1.00 94.12 113 LEU A CA 1
ATOM 797 C C . LEU A 1 113 ? -0.338 2.582 -0.770 1.00 94.12 113 LEU A C 1
ATOM 799 O O . LEU A 1 113 ? 0.037 1.593 -0.151 1.00 94.12 113 LEU A O 1
ATOM 803 N N . VAL A 1 114 ? -0.220 2.675 -2.092 1.00 93.56 114 VAL A N 1
ATOM 804 C CA . VAL A 1 114 ? 0.353 1.626 -2.947 1.00 93.56 114 VAL A CA 1
ATOM 805 C C . VAL A 1 114 ? 1.832 1.905 -3.175 1.00 93.56 114 VAL A C 1
ATOM 807 O O . VAL A 1 114 ? 2.179 2.893 -3.821 1.00 93.56 114 VAL A O 1
ATOM 810 N N . ASN A 1 115 ? 2.703 1.043 -2.656 1.00 93.75 115 ASN A N 1
ATOM 811 C CA . ASN A 1 115 ? 4.136 1.079 -2.933 1.00 93.75 115 ASN A CA 1
ATOM 812 C C . ASN A 1 115 ? 4.430 0.310 -4.231 1.00 93.75 115 ASN A C 1
ATOM 814 O O . ASN A 1 115 ? 3.979 -0.826 -4.390 1.00 93.75 115 ASN A O 1
ATOM 818 N N . TYR A 1 116 ? 5.212 0.921 -5.124 1.00 93.69 116 TYR A N 1
ATOM 819 C CA . TYR A 1 116 ? 5.650 0.340 -6.398 1.00 93.69 116 TYR A CA 1
ATOM 820 C C . TYR A 1 116 ? 7.111 -0.098 -6.299 1.00 93.69 116 TYR A C 1
ATOM 822 O O . TYR A 1 116 ? 7.953 0.675 -5.841 1.00 93.69 116 TYR A O 1
ATOM 830 N N . GLN A 1 117 ? 7.422 -1.314 -6.747 1.00 92.75 117 GLN A N 1
ATOM 831 C CA . GLN A 1 117 ? 8.752 -1.922 -6.633 1.00 92.75 117 GLN A CA 1
ATOM 832 C C . GLN A 1 117 ? 9.462 -2.062 -7.989 1.00 92.75 117 GLN A C 1
ATOM 834 O O . GLN A 1 117 ? 8.885 -2.499 -8.991 1.00 92.75 117 GLN A O 1
ATOM 839 N N . GLY A 1 118 ? 10.758 -1.755 -8.001 1.00 91.81 118 GLY A N 1
ATOM 840 C CA . GLY A 1 118 ? 11.677 -2.190 -9.048 1.00 91.81 118 GLY A CA 1
ATOM 841 C C . GLY A 1 118 ? 11.998 -3.692 -8.934 1.00 91.81 118 GLY A C 1
ATOM 842 O O . GLY A 1 118 ? 11.837 -4.273 -7.862 1.00 91.81 118 GLY A O 1
ATOM 843 N N . PRO A 1 119 ? 12.461 -4.348 -10.015 1.00 93.06 119 PRO A N 1
ATOM 844 C CA . PRO A 1 119 ? 12.772 -3.771 -11.323 1.00 93.06 119 PRO A CA 1
ATOM 845 C C . PRO A 1 119 ? 11.562 -3.664 -12.267 1.00 93.06 119 PRO A C 1
ATOM 847 O O . PRO A 1 119 ? 11.717 -3.142 -13.366 1.00 93.06 119 PRO A O 1
ATOM 850 N N . LYS A 1 120 ? 10.372 -4.153 -11.875 1.00 93.75 120 LYS A N 1
ATOM 851 C CA . LYS A 1 120 ? 9.165 -4.094 -12.722 1.00 93.75 120 LYS A CA 1
ATOM 852 C C . LYS A 1 120 ? 8.734 -2.652 -13.004 1.00 93.75 120 LYS A C 1
ATOM 854 O O . LYS A 1 120 ? 8.334 -2.351 -14.126 1.00 93.75 120 LYS A O 1
ATOM 859 N N . TYR A 1 121 ? 8.855 -1.779 -12.006 1.00 93.31 121 TYR A N 1
ATOM 860 C CA . TYR A 1 121 ? 8.584 -0.355 -12.136 1.00 93.31 121 TYR A CA 1
ATOM 861 C C . TYR A 1 121 ? 9.854 0.494 -12.064 1.00 93.31 121 TYR A C 1
ATOM 863 O O . TYR A 1 121 ? 10.720 0.296 -11.215 1.00 93.31 121 TYR A O 1
ATOM 871 N N . THR A 1 122 ? 9.902 1.505 -12.927 1.00 95.75 122 THR A N 1
ATOM 872 C CA . THR A 1 122 ? 10.667 2.744 -12.731 1.00 95.75 122 THR A CA 1
ATOM 873 C C . THR A 1 122 ? 9.772 3.799 -12.071 1.00 95.75 122 THR A C 1
ATOM 875 O O . THR A 1 122 ? 8.548 3.645 -12.032 1.00 95.75 122 THR A O 1
ATOM 878 N N . LYS A 1 123 ? 10.344 4.912 -11.601 1.00 94.69 123 LYS A N 1
ATOM 879 C CA . LYS A 1 123 ? 9.564 6.030 -11.044 1.00 94.69 123 LYS A CA 1
ATOM 880 C C . LYS A 1 123 ? 8.557 6.600 -12.055 1.00 94.69 123 LYS A C 1
ATOM 882 O O . LYS A 1 123 ? 7.414 6.862 -11.701 1.00 94.69 123 LYS A O 1
ATOM 887 N N . GLU A 1 124 ? 8.951 6.736 -13.319 1.00 96.25 124 GLU A N 1
ATOM 888 C CA . GLU A 1 124 ? 8.127 7.296 -14.399 1.00 96.25 124 GLU A CA 1
ATOM 889 C C . GLU A 1 124 ? 6.952 6.370 -14.744 1.00 96.25 124 GLU A C 1
ATOM 891 O O . GLU A 1 124 ? 5.815 6.816 -14.894 1.00 96.25 124 GLU A O 1
ATOM 896 N N . THR A 1 125 ? 7.213 5.063 -14.837 1.00 96.38 125 THR A N 1
ATOM 897 C CA . THR A 1 125 ? 6.172 4.060 -15.115 1.00 96.38 125 THR A CA 1
ATOM 898 C C . THR A 1 125 ? 5.209 3.899 -13.936 1.00 96.38 125 THR A C 1
ATOM 900 O O . THR A 1 125 ? 4.004 3.802 -14.159 1.00 96.38 125 THR A O 1
ATOM 903 N N . ALA A 1 126 ? 5.703 3.961 -12.694 1.00 95.00 126 ALA A N 1
ATOM 904 C CA . ALA A 1 126 ? 4.879 3.958 -11.484 1.00 95.00 126 ALA A CA 1
ATOM 905 C C . ALA A 1 126 ? 4.010 5.224 -11.360 1.00 95.00 126 ALA A C 1
ATOM 907 O O . ALA A 1 126 ? 2.827 5.129 -11.036 1.00 95.00 126 ALA A O 1
ATOM 908 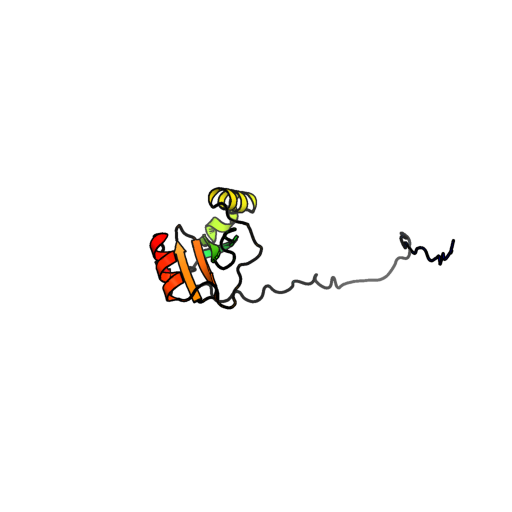N N . GLN A 1 127 ? 4.553 6.404 -11.684 1.00 96.00 127 GLN A N 1
ATOM 909 C CA . GLN A 1 127 ? 3.785 7.653 -11.764 1.00 96.00 127 GLN A CA 1
ATOM 910 C C . GLN A 1 127 ? 2.667 7.571 -12.805 1.00 96.00 127 GLN A C 1
ATOM 912 O O . GLN A 1 127 ? 1.526 7.937 -12.515 1.00 96.00 127 GLN A O 1
ATOM 917 N N . ALA A 1 128 ? 2.976 7.065 -14.001 1.00 95.31 128 ALA A N 1
ATOM 918 C CA . ALA A 1 128 ? 1.994 6.902 -15.065 1.00 95.31 128 ALA A CA 1
ATOM 919 C C . ALA A 1 128 ? 0.881 5.913 -14.682 1.00 95.31 128 ALA A C 1
ATOM 921 O O . ALA A 1 128 ? -0.277 6.145 -15.019 1.00 95.31 128 ALA A O 1
ATOM 922 N N . ASP A 1 129 ? 1.201 4.829 -13.973 1.00 93.50 129 ASP A N 1
ATOM 923 C CA . ASP A 1 129 ? 0.207 3.851 -13.524 1.00 93.50 129 ASP A CA 1
ATOM 924 C C . ASP A 1 129 ? -0.670 4.387 -12.382 1.00 93.50 129 ASP A C 1
ATOM 926 O O . ASP A 1 129 ? -1.898 4.345 -12.469 1.00 93.50 129 ASP A O 1
ATOM 930 N N . CYS A 1 130 ? -0.049 5.030 -11.388 1.00 93.88 130 CYS A N 1
ATOM 931 C CA . CYS A 1 130 ? -0.732 5.761 -10.322 1.00 93.88 130 CYS A CA 1
ATOM 932 C C . CYS A 1 130 ? -1.761 6.764 -10.876 1.00 93.88 130 CYS A C 1
ATOM 934 O O . CYS A 1 130 ? -2.905 6.803 -10.417 1.00 93.88 130 CYS A O 1
ATOM 936 N N . ALA A 1 131 ? -1.388 7.527 -11.911 1.00 92.88 131 ALA A N 1
ATOM 937 C CA . ALA A 1 131 ? -2.270 8.499 -12.551 1.00 92.88 131 ALA A CA 1
ATOM 938 C C . ALA A 1 131 ? -3.473 7.853 -13.271 1.00 92.88 131 ALA A C 1
ATOM 940 O O . ALA A 1 131 ? -4.575 8.399 -13.204 1.00 92.88 131 ALA A O 1
ATOM 941 N N . LYS A 1 132 ? -3.314 6.678 -13.908 1.00 89.56 132 LYS A N 1
ATOM 942 C CA . LYS A 1 132 ? -4.444 5.932 -14.512 1.00 89.56 132 LYS A CA 1
ATOM 943 C C . LYS A 1 132 ? -5.473 5.512 -13.462 1.00 89.56 132 LYS A C 1
ATOM 945 O O . LYS A 1 132 ? -6.668 5.557 -13.730 1.00 89.56 132 LYS A O 1
ATOM 950 N N . GLY A 1 133 ? -5.011 5.138 -12.268 1.00 81.25 133 GLY A N 1
ATOM 951 C CA . GLY A 1 133 ? -5.862 4.814 -11.119 1.00 81.25 133 GLY A CA 1
ATOM 952 C C . GLY A 1 133 ? -6.500 6.028 -10.430 1.00 81.25 133 GLY A C 1
ATOM 953 O O . GLY A 1 133 ? -7.066 5.867 -9.352 1.00 81.25 133 GLY A O 1
ATOM 954 N N . MET A 1 134 ? -6.380 7.237 -11.001 1.00 83.81 134 MET A N 1
ATOM 955 C CA . MET A 1 134 ? -6.749 8.518 -10.372 1.00 83.81 134 MET A CA 1
ATOM 956 C C . MET A 1 134 ? -6.066 8.746 -9.009 1.00 83.81 134 MET A C 1
ATOM 958 O O . MET A 1 134 ? -6.572 9.472 -8.152 1.00 83.81 134 MET A O 1
ATOM 962 N N . GLY A 1 135 ? -4.913 8.111 -8.795 1.00 89.38 135 GLY A N 1
ATOM 963 C CA . GLY A 1 135 ? -4.128 8.229 -7.579 1.00 89.38 135 GLY A CA 1
ATOM 964 C C . GLY A 1 135 ? -3.240 9.471 -7.569 1.00 89.38 135 GLY A C 1
ATOM 965 O O . GLY A 1 135 ? -2.819 9.990 -8.604 1.00 89.38 135 GLY A O 1
ATOM 966 N N . LYS A 1 136 ? -2.916 9.937 -6.363 1.00 93.62 136 LYS A N 1
ATOM 967 C CA . LYS A 1 136 ? -1.941 11.003 -6.130 1.00 93.62 136 LYS A CA 1
ATOM 968 C C . LYS A 1 136 ? -0.563 10.386 -5.919 1.00 93.62 136 LYS A C 1
ATOM 970 O O . LYS A 1 136 ? -0.357 9.677 -4.934 1.00 93.62 136 LYS A O 1
ATOM 975 N N . TRP A 1 137 ? 0.393 10.697 -6.791 1.00 94.88 137 TRP A N 1
ATOM 976 C CA . TRP A 1 137 ? 1.787 10.319 -6.562 1.00 94.88 137 TRP A CA 1
ATOM 977 C C . TRP A 1 137 ? 2.373 11.036 -5.340 1.00 94.88 137 TRP A C 1
ATOM 979 O O . TRP A 1 137 ? 2.107 12.219 -5.107 1.00 94.88 137 TRP A O 1
ATOM 989 N N . LEU A 1 138 ? 3.192 10.315 -4.581 1.00 90.56 138 LEU A N 1
ATOM 990 C CA . LEU A 1 138 ? 3.923 10.794 -3.420 1.00 90.56 138 LEU A CA 1
ATOM 991 C C . LEU A 1 138 ? 5.415 10.525 -3.673 1.00 90.56 138 LEU A C 1
ATOM 993 O O . LEU A 1 138 ? 5.857 9.379 -3.612 1.00 90.56 138 LEU A O 1
ATOM 997 N N . ASP A 1 139 ? 6.165 11.588 -3.979 1.00 71.25 139 ASP A N 1
ATOM 998 C CA . ASP A 1 139 ? 7.587 11.548 -4.377 1.00 71.25 139 ASP A CA 1
ATOM 999 C C . ASP A 1 139 ? 8.561 11.639 -3.201 1.00 71.25 139 ASP A C 1
ATOM 1001 O O . ASP A 1 139 ? 8.552 12.688 -2.512 1.00 71.25 139 ASP A O 1
#